Protein AF-A0AA40C3H7-F1 (afdb_monomer)

Radius of gyration: 14.0 Å; Cα contacts (8 Å, |Δi|>4): 251; chains: 1; bounding box: 34×23×42 Å

Secondary structure (DSSP, 8-state):
-HHHHHHHHT-HHHHHHHHHTT--TT---TTT---HHHHHHHTT-HHHHHHHHHTT--TT-B-TT--BHHHHHHH--STTHHHHHHHHHHTT--TT---TTS--HHHHHHHH--HHHHHHHHHTT--TT---TT-

Solvent-accessible surface area (backbone atoms only — not comparable to full-atom values): 7045 Å² total; per-residue (Å²): 105,74,60,38,54,25,23,57,69,42,36,43,68,57,42,56,54,39,53,76,70,67,52,69,58,78,47,58,43,92,89,47,36,44,34,25,53,28,37,7,23,34,66,36,23,48,70,33,36,52,53,40,51,75,72,64,40,68,52,77,54,43,24,81,57,38,47,24,24,58,38,30,19,23,42,31,66,54,95,42,23,52,58,39,43,50,54,41,45,76,69,66,35,62,69,80,44,55,22,74,58,37,42,29,31,66,57,33,19,73,74,49,30,39,73,65,40,45,50,47,41,51,76,72,65,46,68,86,82,68,58,39,78,88,107

pLDDT: mean 94.91, std 5.82, range [55.69, 98.81]

Sequence (135 aa):
TPLHLAASKGDAQAIHLLIRSGADLEARTTSKGATPLYYASRYNHLPVVQALVSAGADVHACDSDGVQAIHGASICATANTSSVISTLLKHGADIHSRAHDGGSAIHFVLSRGTKEALSFLLKHGADTNSRRKNG

Nearest PDB structures (foldseek):
  7b4u-assembly2_C  TM=9.314E-01  e=1.549E-07  synthetic construct
  4oau-assembly1_C-2  TM=8.685E-01  e=5.957E-06  Homo sapiens
  6sku-assembly1_A  TM=8.773E-01  e=2.178E-04  Legionella pneumophila subsp. pneumophila str. Philadelphia 1
  1oy3-assembly1_D  TM=7.157E-01  e=5.267E-05  Mus musculus
  1k3z-assembly1_D  TM=5.212E-01  e=8.744E-05  Mus musculus

InterPro domains:
  IPR002110 Ankyrin repeat [PF12796] (1-61)
  IPR002110 Ankyrin repeat [PF13637] (84-122)
  IPR002110 Ankyrin repeat [PR01415] (33-48)
  IPR002110 Ankyrin repeat [PR01415] (84-98)
  IPR002110 Ankyrin repeat [PS5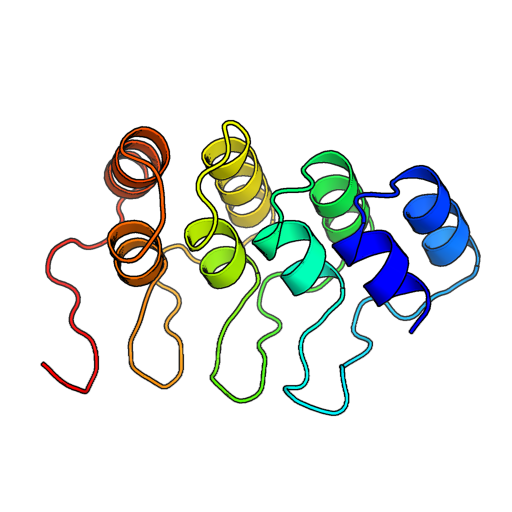0088] (1-30)
  IPR002110 Ankyrin repeat [PS50088] (32-64)
  IPR002110 Ankyrin repeat [PS50088] (65-100)
  IPR002110 Ankyrin repeat [PS50088] (101-133)
  IPR002110 Ankyrin repeat [SM00248] (1-27)
  IPR002110 Ankyrin repeat [SM00248] (32-61)
  IPR002110 Ankyrin repeat [SM00248] (65-97)
  IPR002110 Ankyrin repeat [SM00248] (101-130)
  IPR036770 Ankyrin repeat-containing domain superfamily [G3DSA:1.25.40.20] (1-35)
  IPR036770 Ankyrin repeat-containing domain superfamily [G3DSA:1.25.40.20] (36-135)
  IPR036770 Ankyrin repeat-containing domain superfamily [SSF48403] (1-132)
  IPR050663 Ankyrin Repeat and SOCS Box [PTHR24193] (1-108)

Structure (mmCIF, N/CA/C/O backbone):
data_AF-A0AA40C3H7-F1
#
_entry.id   AF-A0AA40C3H7-F1
#
loop_
_atom_site.group_PDB
_atom_site.id
_atom_site.type_symbol
_atom_site.label_atom_id
_atom_site.label_alt_id
_atom_site.label_comp_id
_atom_site.label_asym_id
_atom_site.label_entity_id
_atom_site.label_seq_id
_atom_site.pdbx_PDB_ins_code
_atom_site.Cartn_x
_atom_site.Cartn_y
_atom_site.Cartn_z
_atom_site.occupancy
_atom_site.B_iso_or_equiv
_atom_site.auth_seq_id
_atom_site.auth_comp_id
_atom_site.auth_asym_id
_atom_site.auth_atom_id
_atom_site.pdbx_PD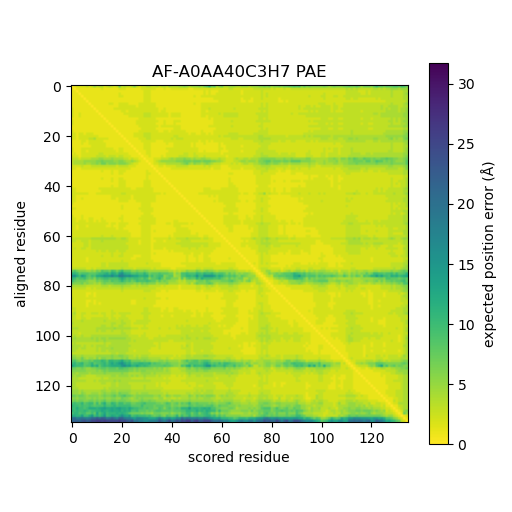B_model_num
ATOM 1 N N . THR A 1 1 ? -13.944 6.398 4.159 1.00 95.19 1 THR A N 1
ATOM 2 C CA . THR A 1 1 ? -14.367 6.093 5.551 1.00 95.19 1 THR A CA 1
ATOM 3 C C . THR A 1 1 ? -13.378 6.707 6.541 1.00 95.19 1 THR A C 1
ATOM 5 O O . THR A 1 1 ? -12.309 7.116 6.088 1.00 95.19 1 THR A O 1
ATOM 8 N N . PRO A 1 2 ? -13.665 6.772 7.858 1.00 97.62 2 PRO A N 1
ATOM 9 C CA . PRO A 1 2 ? -12.682 7.201 8.864 1.00 97.62 2 PRO A CA 1
ATOM 10 C C . PRO A 1 2 ? -11.355 6.435 8.779 1.00 97.62 2 PRO A C 1
ATOM 12 O O . PRO A 1 2 ? -10.292 7.037 8.901 1.00 97.62 2 PRO A O 1
ATOM 15 N N . LEU A 1 3 ? -11.411 5.139 8.444 1.00 98.38 3 LEU A N 1
ATOM 16 C CA . LEU A 1 3 ? -10.226 4.297 8.260 1.00 98.38 3 LEU A CA 1
ATOM 17 C C . LEU A 1 3 ? -9.324 4.787 7.114 1.00 98.38 3 LEU A C 1
A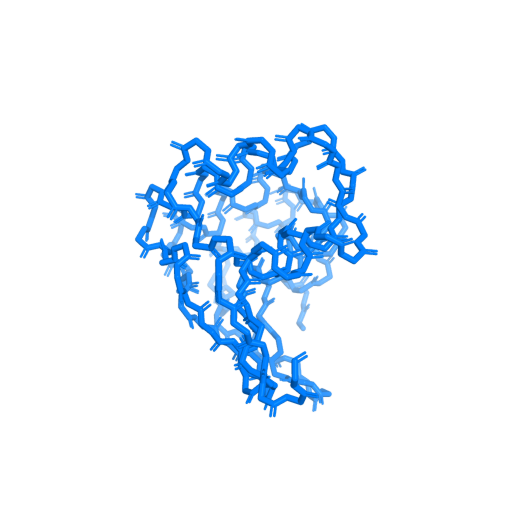TOM 19 O O . LEU A 1 3 ? -8.108 4.787 7.256 1.00 98.38 3 LEU A O 1
ATOM 23 N N . HIS A 1 4 ? -9.898 5.308 6.023 1.00 98.50 4 HIS A N 1
ATOM 24 C CA . HIS A 1 4 ? -9.115 5.935 4.948 1.00 98.50 4 HIS A CA 1
ATOM 25 C C . HIS A 1 4 ? -8.422 7.218 5.406 1.00 98.50 4 HIS A C 1
ATOM 27 O O . HIS A 1 4 ? -7.275 7.463 5.040 1.00 98.50 4 HIS A O 1
ATOM 33 N N . LEU A 1 5 ? -9.121 8.051 6.185 1.00 98.19 5 LEU A N 1
ATOM 34 C CA . LEU A 1 5 ? -8.559 9.304 6.683 1.00 98.19 5 LEU A CA 1
ATOM 35 C C . LEU A 1 5 ? -7.387 9.012 7.619 1.00 98.19 5 LEU A C 1
ATOM 37 O O . LEU A 1 5 ? -6.291 9.511 7.368 1.00 98.19 5 LEU A O 1
ATOM 41 N N . ALA A 1 6 ? -7.581 8.134 8.605 1.00 98.50 6 ALA A N 1
ATOM 42 C CA . ALA A 1 6 ? -6.520 7.684 9.501 1.00 98.50 6 ALA A CA 1
ATOM 43 C C . ALA A 1 6 ? -5.338 7.083 8.721 1.00 98.50 6 ALA A C 1
ATOM 45 O O . ALA A 1 6 ? -4.189 7.462 8.954 1.00 98.50 6 ALA A O 1
ATOM 46 N N . ALA A 1 7 ? -5.618 6.246 7.714 1.00 98.56 7 ALA A N 1
ATOM 47 C CA . ALA A 1 7 ? -4.588 5.647 6.875 1.00 98.56 7 ALA A CA 1
ATOM 48 C C . ALA A 1 7 ? -3.789 6.678 6.079 1.00 98.56 7 ALA A C 1
ATOM 50 O O . ALA A 1 7 ? -2.565 6.609 6.042 1.00 98.56 7 ALA A O 1
ATOM 51 N N . SER A 1 8 ? -4.456 7.674 5.495 1.00 97.81 8 SER A N 1
ATOM 52 C CA . SER A 1 8 ? -3.791 8.750 4.753 1.00 97.81 8 SER A CA 1
ATOM 53 C C . SER A 1 8 ? -2.938 9.664 5.640 1.00 97.81 8 SER A C 1
ATOM 55 O O . SER A 1 8 ? -1.936 10.216 5.185 1.00 97.81 8 SER A O 1
ATOM 57 N N . LYS A 1 9 ? -3.326 9.825 6.911 1.00 98.00 9 LYS A N 1
ATOM 58 C CA . LYS A 1 9 ? -2.636 10.673 7.892 1.00 98.00 9 LYS A CA 1
ATOM 59 C C . LYS A 1 9 ? -1.535 9.948 8.662 1.00 98.00 9 LYS A C 1
ATOM 61 O O . LYS A 1 9 ? -0.752 10.620 9.321 1.00 98.00 9 LYS A O 1
ATOM 66 N N . GLY A 1 10 ? -1.460 8.622 8.564 1.00 98.06 10 GLY A N 1
ATOM 67 C CA . GLY A 1 10 ? -0.491 7.830 9.320 1.00 98.06 10 GLY A CA 1
ATOM 68 C C . GLY A 1 10 ? -0.851 7.684 10.798 1.00 98.06 10 GLY A C 1
ATOM 69 O O . GLY A 1 10 ? 0.021 7.394 11.613 1.00 98.06 10 GLY A O 1
ATOM 70 N N . ASP A 1 11 ? -2.121 7.887 11.154 1.00 98.56 11 ASP A N 1
ATOM 71 C CA . ASP A 1 11 ? -2.587 7.843 12.539 1.00 98.56 11 ASP A CA 1
ATOM 72 C C . ASP A 1 11 ? -2.792 6.392 12.998 1.00 98.56 11 ASP A C 1
ATOM 74 O O . ASP A 1 11 ? -3.885 5.827 12.920 1.00 98.56 11 ASP A O 1
ATOM 78 N N . ALA A 1 12 ? -1.707 5.768 13.458 1.00 98.19 12 ALA A N 1
ATOM 79 C CA . ALA A 1 12 ? -1.722 4.385 13.925 1.00 98.19 12 ALA A CA 1
ATOM 80 C C . ALA A 1 12 ? -2.665 4.167 15.121 1.00 98.19 12 ALA A C 1
ATOM 82 O O . ALA A 1 12 ? -3.283 3.108 15.223 1.00 98.19 12 ALA A O 1
ATOM 83 N N . GLN A 1 13 ? -2.828 5.163 16.000 1.00 98.31 13 GLN A N 1
ATOM 84 C CA . GLN A 1 13 ? -3.730 5.053 17.149 1.00 98.31 13 GLN A CA 1
ATOM 85 C C . GLN A 1 13 ? -5.188 4.982 16.687 1.00 98.31 13 GLN A C 1
ATOM 87 O O . GLN A 1 13 ? -5.920 4.076 17.096 1.00 98.31 13 GLN A O 1
ATOM 92 N N . ALA A 1 14 ? -5.590 5.875 15.777 1.00 98.62 14 ALA A N 1
ATOM 93 C CA . ALA A 1 14 ? -6.919 5.832 15.180 1.00 98.62 14 ALA A CA 1
ATOM 94 C C . ALA A 1 14 ? -7.149 4.531 14.397 1.00 98.62 14 ALA A C 1
ATOM 96 O O . ALA A 1 14 ? -8.224 3.946 14.501 1.00 98.62 14 ALA A O 1
ATOM 97 N N . ILE A 1 15 ? -6.146 4.033 13.665 1.00 98.62 15 ILE A N 1
ATOM 98 C CA . ILE A 1 15 ? -6.234 2.751 12.947 1.00 98.62 15 ILE A CA 1
ATOM 99 C C . ILE A 1 15 ? -6.532 1.601 13.909 1.00 98.62 15 ILE A C 1
ATOM 101 O O . ILE A 1 15 ? -7.495 0.871 13.688 1.00 98.62 15 ILE A O 1
ATOM 105 N N . HIS A 1 16 ? -5.778 1.462 15.002 1.00 98.56 16 HIS A N 1
ATOM 106 C CA . HIS A 1 16 ? -6.018 0.393 15.975 1.00 98.56 16 HIS A CA 1
ATOM 107 C C . HIS A 1 16 ? -7.413 0.474 16.606 1.00 98.56 16 HIS A C 1
ATOM 109 O O . HIS A 1 16 ? -8.081 -0.552 16.754 1.00 98.56 16 HIS A O 1
ATOM 115 N N . LEU A 1 17 ? -7.880 1.681 16.940 1.00 98.56 17 LEU A N 1
ATOM 116 C CA . LEU A 1 17 ? -9.222 1.879 17.486 1.00 98.56 17 LEU A CA 1
ATOM 117 C C . LEU A 1 17 ? -10.310 1.499 16.473 1.00 98.56 17 LEU A C 1
ATOM 119 O O . LEU A 1 17 ? -11.274 0.817 16.828 1.00 98.56 17 LEU A O 1
ATOM 123 N N . LEU A 1 18 ? -10.150 1.907 15.214 1.00 98.69 18 LEU A N 1
ATOM 124 C CA . LEU A 1 18 ? -11.114 1.634 14.150 1.00 98.69 18 LEU A CA 1
ATOM 125 C C . LEU A 1 18 ? -11.170 0.140 13.812 1.00 98.69 18 LEU A C 1
ATOM 127 O O . LEU A 1 18 ? -12.266 -0.402 13.700 1.00 98.69 18 LEU A O 1
ATOM 131 N N . ILE A 1 19 ? -10.021 -0.540 13.739 1.00 98.44 19 ILE A N 1
ATOM 132 C CA . ILE A 1 19 ? -9.945 -2.000 13.554 1.00 98.44 19 ILE A CA 1
ATOM 133 C C . ILE A 1 19 ? -10.678 -2.715 14.696 1.00 98.44 19 ILE A C 1
ATOM 135 O O . ILE A 1 19 ? -11.545 -3.549 14.447 1.00 98.44 19 ILE A O 1
ATOM 139 N N . ARG A 1 20 ? -10.405 -2.344 15.957 1.00 98.31 20 ARG A N 1
ATOM 140 C CA . ARG A 1 20 ? -11.086 -2.924 17.130 1.00 98.31 20 ARG A CA 1
ATOM 141 C C . ARG A 1 20 ? -12.598 -2.679 17.126 1.00 98.31 20 ARG A C 1
ATOM 143 O O . ARG A 1 20 ? -13.343 -3.472 17.692 1.00 98.31 20 ARG A O 1
ATOM 150 N N . SER A 1 21 ? -13.043 -1.598 16.492 1.00 98.25 21 SER A N 1
ATOM 151 C CA . SER A 1 21 ? -14.461 -1.252 16.349 1.00 98.25 21 SER A CA 1
ATOM 152 C C . SER A 1 21 ? -15.139 -1.936 15.153 1.00 98.25 21 SER A C 1
ATOM 154 O O . SER A 1 21 ? -16.291 -1.627 14.862 1.00 98.25 21 SER A O 1
ATOM 156 N N . GLY A 1 22 ? -14.452 -2.843 14.449 1.00 97.81 22 GLY A N 1
ATOM 157 C CA . GLY A 1 22 ? -15.011 -3.564 13.305 1.00 97.81 22 GLY A CA 1
ATOM 158 C C . GLY A 1 22 ? -15.066 -2.739 12.018 1.00 97.81 22 GLY A C 1
ATOM 159 O O . GLY A 1 22 ? -15.933 -2.977 11.181 1.00 97.81 22 GLY A O 1
ATOM 160 N N . ALA A 1 23 ? -14.185 -1.745 11.855 1.00 98.25 23 ALA A N 1
ATOM 161 C CA . ALA A 1 23 ? -14.093 -1.019 10.593 1.00 98.25 23 ALA A CA 1
ATOM 162 C C . ALA A 1 23 ? -13.740 -1.969 9.437 1.00 98.25 23 ALA A C 1
ATOM 164 O O . ALA A 1 23 ? -12.817 -2.773 9.542 1.00 98.25 23 ALA A O 1
ATOM 165 N N . ASP A 1 24 ? -14.447 -1.817 8.318 1.00 98.56 24 ASP A N 1
ATOM 166 C CA . ASP A 1 24 ? -14.180 -2.555 7.085 1.00 98.56 24 ASP A CA 1
ATOM 167 C C . ASP A 1 24 ? -12.806 -2.173 6.503 1.00 98.56 24 ASP A C 1
ATOM 169 O O . ASP A 1 24 ? -12.594 -1.031 6.071 1.00 98.56 24 ASP A O 1
ATOM 173 N N . LEU A 1 25 ? -11.877 -3.135 6.519 1.00 98.44 25 LEU A N 1
ATOM 174 C CA . LEU A 1 25 ? -10.517 -2.993 5.991 1.00 98.44 25 LEU A CA 1
ATOM 175 C C . LEU A 1 25 ? -10.501 -2.849 4.468 1.00 98.44 25 LEU A C 1
ATOM 177 O O . LEU A 1 25 ? -9.618 -2.175 3.938 1.00 98.44 25 LEU A O 1
ATOM 181 N N . GLU A 1 26 ? -11.505 -3.411 3.794 1.00 98.56 26 GLU A N 1
ATOM 182 C CA . GLU A 1 26 ? -11.638 -3.438 2.337 1.00 98.56 26 GLU A CA 1
ATOM 183 C C . GLU A 1 26 ? -12.570 -2.347 1.812 1.00 98.56 26 GLU A C 1
ATOM 185 O O . GLU A 1 26 ? -12.905 -2.313 0.624 1.00 98.56 26 GLU A O 1
ATOM 190 N N . ALA A 1 27 ? -12.954 -1.405 2.679 1.00 98.19 27 ALA A N 1
ATOM 191 C CA . ALA A 1 27 ? -13.764 -0.267 2.293 1.00 98.19 27 ALA A CA 1
ATOM 192 C C . ALA A 1 27 ? -13.131 0.449 1.090 1.00 98.19 27 ALA A C 1
ATOM 194 O O . ALA A 1 27 ? -11.931 0.716 1.063 1.00 98.19 27 ALA A O 1
ATOM 195 N N . ARG A 1 28 ? -13.954 0.823 0.110 1.00 98.12 28 ARG A N 1
ATOM 196 C CA . ARG A 1 28 ? -13.490 1.400 -1.158 1.00 98.12 28 ARG A CA 1
ATOM 197 C C . ARG A 1 28 ? -13.865 2.873 -1.268 1.00 98.12 28 ARG A C 1
ATOM 199 O O . ARG A 1 28 ? -14.980 3.267 -0.923 1.00 98.12 28 ARG A O 1
ATOM 206 N N . THR A 1 29 ? -12.954 3.711 -1.765 1.00 97.62 29 THR A N 1
ATOM 207 C CA . THR A 1 29 ? -13.304 5.100 -2.107 1.00 97.62 29 THR A CA 1
ATOM 208 C C . THR A 1 29 ? -14.240 5.171 -3.310 1.00 97.62 29 THR A C 1
ATOM 210 O O . THR A 1 29 ? -14.165 4.356 -4.222 1.00 97.62 29 THR A O 1
ATOM 213 N N . THR A 1 30 ? -15.094 6.193 -3.365 1.00 95.00 30 THR A N 1
ATOM 214 C CA . THR A 1 30 ? -16.043 6.378 -4.477 1.00 95.00 30 THR A CA 1
ATOM 215 C C . THR A 1 30 ? -15.383 6.811 -5.785 1.00 95.00 30 THR A C 1
ATOM 217 O O . THR A 1 30 ? -15.953 6.603 -6.848 1.00 95.00 30 THR A O 1
ATOM 220 N N . SER A 1 31 ? -14.196 7.421 -5.733 1.00 93.12 31 SER A N 1
ATOM 221 C CA . SER A 1 31 ? -13.525 7.965 -6.918 1.00 93.12 31 SER A CA 1
ATOM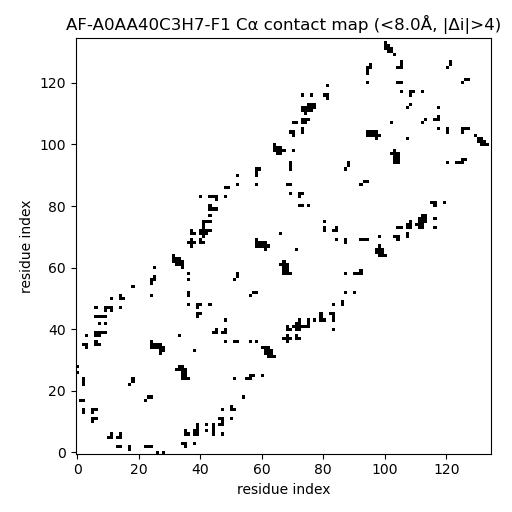 222 C C . SER A 1 31 ? -12.756 6.915 -7.717 1.00 93.12 31 SER A C 1
ATOM 224 O O . SER A 1 31 ? -12.845 6.886 -8.940 1.00 93.12 31 SER A O 1
ATOM 226 N N . LYS A 1 32 ? -11.969 6.081 -7.031 1.00 93.50 32 LYS A N 1
ATOM 227 C CA . LYS A 1 32 ? -11.092 5.077 -7.652 1.00 93.50 32 LYS A CA 1
ATOM 228 C C . LYS A 1 32 ? -11.263 3.686 -7.057 1.00 93.50 32 LYS A C 1
ATOM 230 O O . LYS A 1 32 ? -10.732 2.729 -7.593 1.00 93.50 32 LYS A O 1
ATOM 235 N N . GLY A 1 33 ? -11.996 3.536 -5.959 1.00 96.94 33 GLY A N 1
ATOM 236 C CA . GLY A 1 33 ? -12.067 2.263 -5.252 1.00 96.94 33 GLY A CA 1
ATOM 237 C C . GLY A 1 33 ? -10.775 1.899 -4.522 1.00 96.94 33 GLY A C 1
ATOM 238 O O . GLY A 1 33 ? -10.518 0.728 -4.289 1.00 96.94 33 GLY A O 1
ATOM 239 N N . ALA A 1 34 ? -9.945 2.879 -4.169 1.00 97.56 34 ALA A N 1
ATOM 240 C CA . ALA A 1 34 ? -8.743 2.620 -3.385 1.00 97.56 34 ALA A CA 1
ATOM 241 C C . ALA A 1 34 ? -9.109 2.180 -1.958 1.00 97.56 34 ALA A C 1
ATOM 243 O O . ALA A 1 34 ? -10.092 2.678 -1.407 1.00 97.56 34 ALA A O 1
ATOM 244 N N . THR A 1 35 ? -8.305 1.291 -1.370 1.00 98.50 35 THR A N 1
ATOM 245 C CA . THR A 1 35 ? -8.469 0.791 0.004 1.00 98.50 35 THR A CA 1
ATOM 246 C C . THR A 1 35 ? -7.679 1.635 1.018 1.00 98.50 35 THR A C 1
ATOM 248 O O . THR A 1 35 ? -6.752 2.364 0.641 1.00 98.50 35 THR A O 1
ATOM 251 N N . PRO A 1 36 ? -7.973 1.541 2.328 1.00 98.62 36 PRO A N 1
ATOM 252 C CA . PRO A 1 36 ? -7.139 2.115 3.383 1.00 98.62 36 PRO A CA 1
ATOM 253 C C . PRO A 1 36 ? -5.669 1.689 3.281 1.00 98.62 36 PRO A C 1
ATOM 255 O O . PRO A 1 36 ? -4.783 2.536 3.423 1.00 98.62 36 PRO A O 1
ATOM 258 N N . LEU A 1 37 ? -5.403 0.414 2.968 1.00 98.81 37 LEU A N 1
ATOM 259 C CA . LEU A 1 37 ? -4.043 -0.100 2.799 1.00 98.81 37 LEU A CA 1
ATOM 260 C C . LEU A 1 37 ? -3.306 0.633 1.673 1.00 98.81 37 LEU A C 1
ATOM 262 O O . LEU A 1 37 ? -2.176 1.071 1.878 1.00 98.81 37 LEU A O 1
ATOM 266 N N . TYR A 1 38 ? -3.963 0.872 0.531 1.00 98.31 38 TYR A N 1
ATOM 267 C CA . TYR A 1 38 ? -3.380 1.670 -0.549 1.00 98.31 38 TYR A CA 1
ATOM 268 C C . TYR A 1 38 ? -2.948 3.064 -0.071 1.00 98.31 38 TYR A C 1
ATOM 270 O O . TYR A 1 38 ? -1.835 3.492 -0.378 1.00 98.31 38 TYR A O 1
ATOM 278 N N . TYR A 1 39 ? -3.780 3.777 0.697 1.00 97.94 39 TYR A N 1
ATOM 279 C CA . TYR A 1 39 ? -3.425 5.115 1.187 1.00 97.94 39 TYR A CA 1
ATOM 280 C C . TYR A 1 39 ? -2.262 5.086 2.181 1.00 97.94 39 TYR A C 1
ATOM 282 O O . TYR A 1 39 ? -1.348 5.903 2.062 1.00 97.94 39 TYR A O 1
ATOM 290 N N . ALA A 1 40 ? -2.258 4.136 3.118 1.00 98.25 40 ALA A N 1
ATOM 291 C CA . ALA A 1 40 ? -1.149 3.964 4.053 1.00 98.25 40 ALA A CA 1
ATOM 292 C C . ALA A 1 40 ? 0.167 3.670 3.315 1.00 98.25 40 ALA A C 1
ATOM 294 O O . ALA A 1 40 ? 1.200 4.280 3.602 1.00 98.25 40 ALA A O 1
ATOM 295 N N . SER A 1 41 ? 0.118 2.791 2.312 1.00 98.00 41 SER A N 1
ATOM 296 C CA . SER A 1 41 ? 1.266 2.448 1.477 1.00 98.00 41 SER A CA 1
ATOM 297 C C . SER A 1 41 ? 1.732 3.629 0.631 1.00 98.00 41 SER A C 1
ATOM 299 O O . SER A 1 41 ? 2.922 3.940 0.646 1.00 98.00 41 SER A O 1
ATOM 301 N N . ARG A 1 42 ? 0.815 4.346 -0.031 1.00 95.75 42 ARG A N 1
ATOM 302 C CA . ARG A 1 42 ? 1.105 5.515 -0.879 1.00 95.75 42 ARG A CA 1
ATOM 303 C C . ARG A 1 42 ? 1.813 6.645 -0.145 1.00 95.75 42 ARG A C 1
ATOM 305 O O . ARG A 1 42 ? 2.586 7.363 -0.766 1.00 95.75 42 ARG A O 1
ATOM 312 N N . TYR A 1 43 ? 1.550 6.820 1.144 1.00 95.50 43 TYR A N 1
ATOM 313 C CA . TYR A 1 43 ? 2.229 7.824 1.968 1.00 95.50 43 TYR A CA 1
ATOM 314 C C . TYR A 1 43 ? 3.340 7.232 2.848 1.00 95.50 43 TYR A C 1
ATOM 316 O O . TYR A 1 43 ? 3.914 7.931 3.674 1.00 95.50 43 TYR A O 1
ATOM 324 N N . ASN A 1 44 ? 3.666 5.953 2.642 1.00 96.44 44 ASN A N 1
ATOM 325 C CA . ASN A 1 44 ? 4.676 5.181 3.364 1.00 96.44 44 ASN A CA 1
ATOM 326 C C . ASN A 1 44 ? 4.557 5.235 4.902 1.00 96.44 44 ASN A C 1
ATOM 328 O O . ASN A 1 44 ? 5.559 5.248 5.628 1.00 96.44 44 ASN A O 1
ATOM 332 N N . HIS A 1 45 ? 3.325 5.205 5.410 1.00 97.81 45 HIS A N 1
ATOM 333 C CA . HIS A 1 45 ? 3.034 5.158 6.842 1.00 97.81 45 HIS A CA 1
ATOM 334 C C . HIS A 1 45 ? 3.226 3.742 7.384 1.00 97.81 45 HIS A C 1
ATOM 336 O O . HIS A 1 45 ? 2.261 3.017 7.618 1.00 97.81 45 HIS A O 1
ATOM 342 N N . LEU A 1 46 ? 4.486 3.334 7.560 1.00 97.88 46 LEU A N 1
ATOM 343 C CA . LEU A 1 46 ? 4.861 1.966 7.934 1.00 97.88 46 LEU A CA 1
ATOM 344 C C . LEU A 1 46 ? 4.073 1.397 9.132 1.00 97.88 46 LEU A C 1
ATOM 346 O O . LEU A 1 46 ? 3.571 0.282 8.987 1.00 97.88 46 LEU A O 1
ATOM 350 N N . PRO A 1 47 ? 3.886 2.115 10.262 1.00 98.50 47 PRO A N 1
ATOM 351 C CA . PRO A 1 47 ? 3.112 1.580 11.386 1.00 98.50 47 PRO A CA 1
ATOM 352 C C . PRO A 1 47 ? 1.658 1.264 11.014 1.00 98.50 47 PRO A C 1
ATOM 354 O O . PRO A 1 47 ? 1.106 0.257 11.446 1.00 98.50 47 PRO A O 1
ATOM 357 N N . VAL A 1 48 ? 1.045 2.089 10.159 1.00 98.75 48 VAL A N 1
ATOM 358 C CA . VAL A 1 48 ? -0.322 1.853 9.685 1.00 98.75 48 VAL A CA 1
ATOM 359 C C . VAL A 1 48 ? -0.378 0.683 8.711 1.00 98.75 48 VAL A C 1
ATOM 361 O O . VAL A 1 48 ? -1.274 -0.148 8.820 1.00 98.75 48 VAL A O 1
ATOM 364 N N . VAL A 1 49 ? 0.577 0.592 7.780 1.00 98.75 49 VAL A N 1
ATOM 365 C CA . VAL A 1 49 ? 0.668 -0.549 6.856 1.00 98.75 49 VAL A CA 1
ATOM 366 C C . VAL A 1 49 ? 0.766 -1.845 7.653 1.00 98.75 49 VAL A C 1
ATOM 368 O O . VAL A 1 49 ? -0.017 -2.753 7.406 1.00 98.75 49 VAL A O 1
ATOM 371 N N . GLN A 1 50 ? 1.665 -1.904 8.642 1.00 98.75 50 GLN A N 1
ATOM 372 C CA . GLN A 1 50 ? 1.829 -3.060 9.524 1.00 98.75 50 GLN A CA 1
ATOM 373 C C . GLN A 1 50 ? 0.533 -3.408 10.260 1.00 98.75 50 GLN A C 1
ATOM 375 O O . GLN A 1 50 ? 0.152 -4.576 10.275 1.00 98.75 50 GLN A O 1
ATOM 380 N N . ALA A 1 51 ? -0.162 -2.417 10.825 1.00 98.75 51 ALA A N 1
ATOM 381 C CA . ALA A 1 51 ? -1.424 -2.646 11.522 1.00 98.75 51 ALA A CA 1
ATOM 382 C C . ALA A 1 51 ? -2.507 -3.222 10.594 1.00 98.75 51 ALA A C 1
ATOM 384 O O . ALA A 1 51 ? -3.178 -4.179 10.969 1.00 98.75 51 ALA A O 1
ATOM 385 N N . LEU A 1 52 ? -2.651 -2.678 9.381 1.00 98.81 52 LEU A N 1
ATOM 386 C CA . LEU A 1 52 ? -3.657 -3.125 8.414 1.00 98.81 52 LEU A CA 1
ATOM 387 C C . LEU A 1 52 ? -3.375 -4.542 7.896 1.00 98.81 52 LEU A C 1
ATOM 389 O O . LEU A 1 52 ? -4.273 -5.379 7.928 1.00 98.81 52 LEU A O 1
ATOM 393 N N . VAL A 1 53 ? -2.140 -4.846 7.477 1.00 98.75 53 VAL A N 1
ATOM 394 C CA . VAL A 1 53 ? -1.808 -6.199 6.984 1.00 98.75 53 VAL A CA 1
ATOM 395 C C . VAL A 1 53 ? -1.856 -7.244 8.101 1.00 98.75 53 VAL A C 1
ATOM 397 O O . VAL A 1 53 ? -2.311 -8.358 7.870 1.00 98.75 53 VAL A O 1
ATOM 400 N N . SER A 1 54 ? -1.484 -6.878 9.336 1.00 98.56 54 SER A N 1
ATOM 401 C CA . SER A 1 54 ? -1.599 -7.781 10.495 1.00 98.56 54 SER A CA 1
ATOM 402 C C . SER A 1 54 ? -3.055 -8.054 10.877 1.00 98.56 54 SER A C 1
ATOM 404 O O . SER A 1 54 ? -3.352 -9.096 11.453 1.00 98.56 54 SER A O 1
ATOM 406 N N . ALA A 1 55 ? -3.964 -7.126 10.565 1.00 98.50 55 ALA A N 1
ATOM 407 C CA . ALA A 1 55 ? -5.400 -7.299 10.749 1.00 98.50 55 ALA A CA 1
ATOM 408 C C . ALA A 1 55 ? -6.078 -8.046 9.584 1.00 98.50 55 ALA A C 1
ATOM 410 O O . ALA A 1 55 ? -7.284 -8.270 9.640 1.00 98.50 55 ALA A O 1
ATOM 411 N N . GLY A 1 56 ? -5.322 -8.448 8.555 1.00 98.31 56 GLY A N 1
ATOM 412 C CA . GLY A 1 56 ? -5.829 -9.229 7.427 1.00 98.31 56 GLY A CA 1
ATOM 413 C C . GLY A 1 56 ? -6.328 -8.407 6.238 1.00 98.31 56 GLY A C 1
ATOM 414 O O . GLY A 1 56 ? -7.103 -8.936 5.448 1.00 98.31 56 GLY A O 1
ATOM 415 N N . ALA A 1 57 ? -5.910 -7.143 6.097 1.00 98.62 57 ALA A N 1
ATOM 416 C CA . ALA A 1 57 ? -6.197 -6.372 4.886 1.00 98.62 57 ALA A CA 1
ATOM 417 C C . ALA A 1 57 ? -5.584 -7.045 3.643 1.00 98.62 57 ALA A C 1
ATOM 419 O O . ALA A 1 57 ? -4.425 -7.473 3.674 1.00 98.62 57 ALA A O 1
ATOM 420 N N . ASP A 1 58 ? -6.339 -7.097 2.547 1.00 98.69 58 ASP A N 1
ATOM 421 C CA . ASP A 1 58 ? -5.920 -7.739 1.304 1.00 98.69 58 ASP A CA 1
ATOM 422 C C . ASP A 1 58 ? -4.840 -6.910 0.589 1.00 98.69 58 ASP A C 1
ATOM 424 O O . ASP A 1 58 ? -5.065 -5.800 0.095 1.00 98.69 58 ASP A O 1
ATOM 428 N N . VAL A 1 59 ? -3.634 -7.472 0.499 1.00 98.62 59 VAL A N 1
ATOM 429 C CA . VAL A 1 59 ? -2.496 -6.851 -0.194 1.00 98.62 59 VAL A CA 1
ATOM 430 C C . VAL A 1 59 ? -2.659 -6.821 -1.717 1.00 98.62 59 VAL A C 1
ATOM 432 O O . VAL A 1 59 ? -1.978 -6.034 -2.381 1.00 98.62 59 VAL A O 1
ATOM 435 N N . HIS A 1 60 ? -3.552 -7.646 -2.270 1.00 98.56 60 HIS A N 1
ATOM 436 C CA . HIS A 1 60 ? -3.850 -7.736 -3.698 1.00 98.56 60 HIS A CA 1
ATOM 437 C C . HIS A 1 60 ? -5.023 -6.852 -4.126 1.00 98.56 60 HIS A C 1
ATOM 439 O O . HIS A 1 60 ? -5.227 -6.662 -5.333 1.00 98.56 60 HIS A O 1
ATOM 445 N N . ALA A 1 61 ? -5.755 -6.271 -3.171 1.00 98.25 61 ALA A N 1
ATOM 446 C CA . ALA A 1 61 ? -6.825 -5.335 -3.459 1.00 98.25 61 ALA A CA 1
ATOM 447 C C . ALA A 1 61 ? -6.293 -4.181 -4.320 1.00 98.25 61 ALA A C 1
ATOM 449 O O . ALA A 1 61 ? -5.287 -3.532 -4.008 1.00 98.25 61 ALA A O 1
ATOM 450 N N . CYS A 1 62 ? -6.982 -3.930 -5.430 1.00 97.38 62 CYS A N 1
ATOM 451 C CA . CYS A 1 62 ? -6.615 -2.898 -6.387 1.00 97.38 62 CYS A CA 1
ATOM 452 C C . CYS A 1 62 ? -7.738 -1.886 -6.589 1.00 97.38 62 CYS A C 1
ATOM 454 O O . CYS A 1 62 ? -8.906 -2.176 -6.323 1.00 97.38 62 CYS A O 1
ATOM 456 N N . ASP A 1 63 ? -7.379 -0.687 -7.032 1.00 97.00 63 ASP A N 1
ATOM 457 C CA . ASP A 1 63 ? -8.313 0.355 -7.453 1.00 97.00 63 ASP A CA 1
ATOM 458 C C . ASP A 1 63 ? -8.820 0.115 -8.899 1.00 97.00 63 ASP A C 1
ATOM 460 O O . ASP A 1 63 ? -8.524 -0.906 -9.521 1.00 97.00 63 ASP A O 1
ATOM 464 N N . SER A 1 64 ? -9.612 1.036 -9.456 1.00 97.25 64 SER A N 1
ATOM 465 C CA . SER A 1 64 ? -10.172 0.932 -10.815 1.00 97.25 64 SER A CA 1
ATOM 466 C C . SER A 1 64 ? -9.117 0.879 -11.925 1.00 97.25 64 SER A C 1
ATOM 468 O O . SER A 1 64 ? -9.424 0.473 -13.044 1.00 97.25 64 SER A O 1
ATOM 470 N N . ASP A 1 65 ? -7.891 1.308 -11.634 1.00 96.06 65 ASP A N 1
ATOM 471 C CA . ASP A 1 65 ? -6.768 1.325 -12.566 1.00 96.06 65 ASP A CA 1
ATOM 472 C C . ASP A 1 65 ? -5.852 0.099 -12.351 1.00 96.06 65 ASP A C 1
ATOM 474 O O . ASP A 1 65 ? -4.786 -0.005 -12.962 1.00 96.06 65 ASP A O 1
ATOM 478 N N . GLY A 1 66 ? -6.258 -0.853 -11.500 1.00 97.25 66 GLY A N 1
ATOM 479 C CA . GLY A 1 66 ? -5.481 -2.044 -11.158 1.00 97.25 66 GLY A CA 1
ATOM 480 C C . GLY A 1 66 ? -4.303 -1.740 -10.227 1.00 97.25 66 GLY A C 1
ATOM 481 O O . GLY A 1 66 ? -3.403 -2.563 -10.060 1.00 97.25 66 GLY A O 1
ATOM 482 N N . VAL A 1 67 ? -4.269 -0.554 -9.619 1.00 97.25 67 VAL A N 1
ATOM 483 C CA . VAL A 1 67 ? -3.171 -0.134 -8.749 1.00 97.25 67 VAL A CA 1
ATOM 484 C C . VAL A 1 67 ? -3.379 -0.740 -7.361 1.00 97.25 67 VAL A C 1
ATOM 486 O O . VAL A 1 67 ? -4.435 -0.587 -6.755 1.00 97.25 67 VAL A O 1
ATOM 489 N N . GLN A 1 68 ? -2.349 -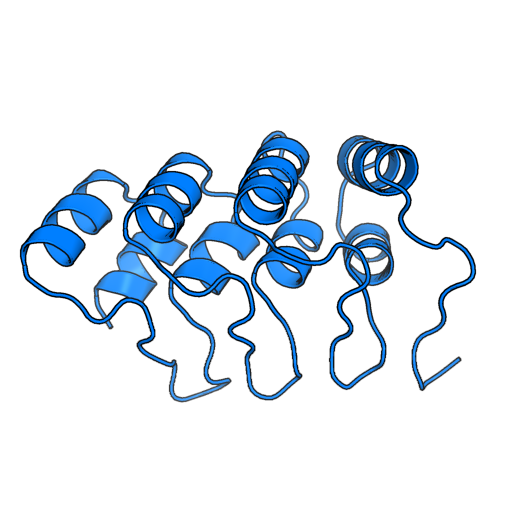1.417 -6.852 1.00 98.06 68 GLN A N 1
ATOM 490 C CA . GLN A 1 68 ? -2.340 -2.141 -5.575 1.00 98.06 68 GLN A CA 1
ATOM 491 C C . GLN A 1 68 ? -1.523 -1.364 -4.540 1.00 98.06 68 GLN A C 1
ATOM 493 O O . GLN A 1 68 ? -0.837 -0.388 -4.866 1.00 98.06 68 GLN A O 1
ATOM 498 N N . ALA A 1 69 ? -1.530 -1.828 -3.291 1.00 97.94 69 ALA A N 1
ATOM 499 C CA . ALA A 1 69 ? -0.729 -1.248 -2.216 1.00 97.94 69 ALA A CA 1
ATOM 500 C C . ALA A 1 69 ? 0.772 -1.173 -2.558 1.00 97.94 69 ALA A C 1
ATOM 502 O O . ALA A 1 69 ? 1.405 -0.148 -2.299 1.00 97.94 69 ALA A O 1
ATOM 503 N N . ILE A 1 70 ? 1.334 -2.206 -3.202 1.00 97.31 70 ILE A N 1
ATOM 504 C CA . ILE A 1 70 ? 2.754 -2.226 -3.593 1.00 97.31 70 ILE A CA 1
ATOM 505 C C . ILE A 1 70 ? 3.078 -1.158 -4.643 1.00 97.31 70 ILE A C 1
ATOM 507 O O . ILE A 1 70 ? 4.073 -0.451 -4.509 1.00 97.31 70 ILE A O 1
ATOM 511 N N . HIS A 1 71 ? 2.187 -0.953 -5.619 1.00 96.25 71 HIS A N 1
ATOM 512 C CA . HIS A 1 71 ? 2.299 0.128 -6.596 1.00 96.25 71 HIS A CA 1
ATOM 513 C C . HIS A 1 71 ? 2.262 1.496 -5.908 1.00 96.25 71 HIS A C 1
ATOM 515 O O . HIS A 1 71 ? 3.117 2.338 -6.168 1.00 96.25 71 HIS A O 1
ATOM 521 N N . GLY A 1 72 ? 1.317 1.699 -4.982 1.00 95.00 72 GLY A N 1
ATOM 522 C CA . GLY A 1 72 ? 1.224 2.915 -4.175 1.00 95.00 72 GLY A CA 1
ATOM 523 C C . GLY A 1 72 ? 2.503 3.190 -3.382 1.00 95.00 72 GLY A C 1
ATOM 524 O O . GLY A 1 72 ? 3.026 4.304 -3.435 1.00 95.00 72 GLY A O 1
ATOM 525 N N . ALA A 1 73 ? 3.039 2.171 -2.702 1.00 95.69 73 ALA A N 1
ATOM 526 C CA . ALA A 1 73 ? 4.278 2.267 -1.933 1.00 95.69 73 ALA A CA 1
ATOM 527 C C . ALA A 1 73 ? 5.455 2.755 -2.780 1.00 95.69 73 ALA A C 1
ATOM 529 O O . ALA A 1 73 ? 6.226 3.589 -2.313 1.00 95.69 73 ALA A O 1
ATOM 530 N N . SER A 1 74 ? 5.553 2.290 -4.027 1.00 93.62 74 SER A N 1
ATOM 531 C CA . SER A 1 74 ? 6.624 2.653 -4.957 1.00 93.62 74 SER A CA 1
ATOM 532 C C . SER A 1 74 ? 6.533 4.079 -5.515 1.00 93.62 74 SER A C 1
ATOM 534 O O . SER A 1 74 ? 7.506 4.546 -6.091 1.00 93.62 74 SER A O 1
ATOM 536 N N . ILE A 1 75 ? 5.414 4.797 -5.359 1.00 86.88 75 ILE A N 1
ATOM 537 C CA . ILE A 1 75 ? 5.260 6.170 -5.890 1.00 86.88 75 ILE A CA 1
ATOM 538 C C . ILE A 1 75 ? 5.903 7.218 -4.972 1.00 86.88 75 ILE A C 1
ATOM 540 O O . ILE A 1 75 ? 6.228 8.316 -5.422 1.00 86.88 75 ILE A O 1
ATOM 544 N N . CYS A 1 76 ? 6.034 6.933 -3.678 1.00 80.50 76 CYS A N 1
ATOM 545 C CA . CYS A 1 76 ? 6.512 7.916 -2.713 1.00 80.50 76 CYS A CA 1
ATOM 546 C C . CYS A 1 76 ? 8.018 7.781 -2.478 1.00 80.50 76 CYS A C 1
ATOM 548 O O . CYS A 1 76 ? 8.561 6.681 -2.453 1.00 80.50 76 CYS A O 1
ATOM 550 N N . ALA A 1 77 ? 8.688 8.916 -2.295 1.00 76.88 77 ALA A N 1
ATOM 551 C CA . ALA A 1 77 ? 10.123 8.996 -2.058 1.00 76.88 77 ALA A CA 1
ATOM 552 C C . ALA A 1 77 ? 10.414 9.270 -0.577 1.00 76.88 77 ALA A C 1
ATOM 554 O O . ALA A 1 77 ? 10.868 10.355 -0.216 1.00 76.88 77 ALA A O 1
ATOM 555 N N . THR A 1 78 ? 10.125 8.303 0.297 1.00 84.75 78 THR A N 1
ATOM 556 C CA . THR A 1 78 ? 10.459 8.419 1.729 1.00 84.75 78 THR A CA 1
ATOM 557 C C . THR A 1 78 ? 11.515 7.400 2.149 1.00 84.75 78 THR A C 1
ATOM 559 O O . THR A 1 78 ? 11.695 6.366 1.500 1.00 84.75 78 THR A O 1
ATOM 562 N N . ALA A 1 79 ? 12.160 7.635 3.295 1.00 84.12 79 ALA A N 1
ATOM 563 C CA . ALA A 1 79 ? 13.067 6.663 3.911 1.00 84.12 79 ALA A CA 1
ATOM 564 C C . ALA A 1 79 ? 12.380 5.320 4.249 1.00 84.12 79 ALA A C 1
ATOM 566 O O . ALA A 1 79 ? 13.044 4.291 4.345 1.00 84.12 79 ALA A O 1
ATOM 567 N N . ASN A 1 80 ? 11.048 5.306 4.381 1.00 89.62 80 ASN A N 1
ATOM 568 C CA . ASN A 1 80 ? 10.276 4.114 4.733 1.00 89.62 80 ASN A CA 1
ATOM 569 C C . ASN A 1 80 ? 9.866 3.261 3.526 1.00 89.62 80 ASN A C 1
ATOM 571 O O . ASN A 1 80 ? 9.331 2.170 3.727 1.00 89.62 80 ASN A O 1
ATOM 575 N N . THR A 1 81 ? 10.098 3.720 2.291 1.00 92.75 81 THR A N 1
ATOM 576 C CA . THR A 1 81 ? 9.627 3.054 1.062 1.00 92.75 81 THR A CA 1
ATOM 577 C C . THR A 1 81 ? 10.002 1.570 1.031 1.00 92.75 81 THR A C 1
ATOM 579 O O . THR A 1 81 ? 9.134 0.707 0.903 1.00 92.75 81 THR A O 1
ATOM 582 N N . SER A 1 82 ? 11.284 1.257 1.235 1.00 93.88 82 SER A N 1
ATOM 583 C CA . SER A 1 82 ? 11.793 -0.120 1.232 1.00 93.88 82 SER A CA 1
ATOM 584 C C . SER A 1 82 ? 11.182 -0.974 2.344 1.00 93.88 82 SER A C 1
ATOM 586 O O . SER A 1 82 ? 10.863 -2.139 2.120 1.00 93.88 82 SER A O 1
ATOM 588 N N . SER A 1 83 ? 10.962 -0.399 3.529 1.00 96.44 83 SER A N 1
ATOM 589 C CA . SER A 1 83 ? 10.331 -1.097 4.654 1.00 96.44 83 SER A CA 1
ATOM 590 C C . SER A 1 83 ? 8.868 -1.422 4.369 1.00 96.44 83 SER A C 1
ATOM 592 O O . SER A 1 83 ? 8.426 -2.532 4.647 1.00 96.44 83 SER A O 1
ATOM 594 N N . VAL A 1 84 ? 8.124 -0.492 3.763 1.00 97.69 84 VAL A N 1
ATOM 595 C CA . VAL A 1 84 ? 6.725 -0.712 3.373 1.00 97.69 84 VAL A CA 1
ATOM 596 C C . VAL A 1 84 ? 6.622 -1.781 2.290 1.00 97.69 84 VAL A C 1
ATOM 598 O O . VAL A 1 84 ? 5.827 -2.706 2.437 1.00 97.69 84 VAL A O 1
ATOM 601 N N . ILE A 1 85 ? 7.451 -1.706 1.242 1.00 96.62 85 ILE A N 1
ATOM 602 C CA . ILE A 1 85 ? 7.497 -2.739 0.197 1.00 96.62 85 ILE A CA 1
ATOM 603 C C . ILE A 1 85 ? 7.856 -4.092 0.826 1.00 96.62 85 ILE A C 1
ATOM 605 O O . ILE A 1 85 ? 7.158 -5.071 0.589 1.00 96.62 85 ILE A O 1
ATOM 609 N N . SER A 1 86 ? 8.872 -4.149 1.693 1.00 97.31 86 SER A N 1
ATOM 610 C CA . SER A 1 86 ? 9.245 -5.377 2.407 1.00 97.31 86 SER A CA 1
ATOM 611 C C . SER A 1 86 ? 8.085 -5.955 3.223 1.00 97.31 86 SER A C 1
ATOM 613 O O . SER A 1 86 ? 7.850 -7.161 3.179 1.00 97.31 86 SER A O 1
ATOM 615 N N . THR A 1 87 ? 7.339 -5.117 3.948 1.00 98.38 87 THR A N 1
ATOM 616 C CA . THR A 1 87 ? 6.164 -5.552 4.711 1.00 98.38 87 THR A CA 1
ATOM 617 C C . THR A 1 87 ? 5.083 -6.128 3.803 1.00 98.38 87 THR A C 1
ATOM 619 O O . THR A 1 87 ? 4.549 -7.185 4.127 1.00 98.38 87 THR A O 1
ATOM 622 N N . LEU A 1 88 ? 4.788 -5.488 2.670 1.00 98.38 88 LEU A N 1
ATOM 623 C CA . LEU A 1 88 ? 3.794 -5.980 1.714 1.00 98.38 88 LEU A CA 1
ATOM 624 C C . LEU A 1 88 ? 4.213 -7.325 1.101 1.00 98.38 88 LEU A C 1
ATOM 626 O O . LEU A 1 88 ? 3.409 -8.253 1.082 1.00 98.38 88 LEU A O 1
ATOM 630 N N . LEU A 1 89 ? 5.477 -7.468 0.680 1.00 98.12 89 LEU A N 1
ATOM 631 C CA . LEU A 1 89 ? 6.011 -8.726 0.137 1.00 98.12 89 LEU A CA 1
ATOM 632 C C . LEU A 1 89 ? 5.931 -9.869 1.161 1.00 98.12 89 LEU A C 1
ATOM 634 O O . LEU A 1 89 ? 5.536 -10.981 0.824 1.00 98.12 89 LEU A O 1
ATOM 638 N N . LYS A 1 90 ? 6.242 -9.595 2.436 1.00 98.38 90 LYS A N 1
ATOM 639 C CA . LYS A 1 90 ? 6.110 -10.581 3.527 1.00 98.38 90 LYS A CA 1
ATOM 640 C C . LYS A 1 90 ? 4.674 -11.067 3.738 1.00 98.38 90 LYS A C 1
ATOM 642 O O . LYS A 1 90 ? 4.495 -12.170 4.238 1.00 98.38 90 LYS A O 1
ATOM 647 N N . HIS A 1 91 ? 3.681 -10.256 3.375 1.00 98.50 91 HIS A N 1
ATOM 648 C CA . HIS A 1 91 ? 2.258 -10.597 3.468 1.00 98.50 91 HIS A CA 1
ATOM 649 C C . HIS A 1 91 ? 1.679 -11.067 2.125 1.00 98.50 91 HIS A C 1
ATOM 651 O O . HIS A 1 91 ? 0.466 -11.132 1.975 1.00 98.50 91 HIS A O 1
ATOM 657 N N . GLY A 1 92 ? 2.536 -11.414 1.159 1.00 97.94 92 GLY A N 1
ATOM 658 C CA . GLY A 1 92 ? 2.130 -12.068 -0.084 1.00 97.94 92 GLY A CA 1
ATOM 659 C C . GLY A 1 92 ? 1.977 -11.148 -1.291 1.00 97.94 92 GLY A C 1
ATOM 660 O O . GLY A 1 92 ? 1.655 -11.647 -2.363 1.00 97.94 92 GLY A O 1
ATOM 661 N N . ALA A 1 93 ? 2.235 -9.839 -1.176 1.00 98.19 93 ALA A N 1
ATOM 662 C CA . ALA A 1 93 ? 2.198 -8.965 -2.346 1.00 98.19 93 ALA A CA 1
ATOM 663 C C . ALA A 1 93 ? 3.198 -9.440 -3.414 1.00 98.19 93 ALA A C 1
ATOM 665 O O . ALA A 1 93 ? 4.329 -9.811 -3.099 1.00 98.19 93 ALA A O 1
ATOM 666 N N . ASP A 1 94 ? 2.794 -9.379 -4.680 1.00 97.38 94 ASP A N 1
ATOM 667 C CA . ASP A 1 94 ? 3.640 -9.776 -5.802 1.00 97.38 94 ASP A CA 1
ATOM 668 C C . ASP A 1 94 ? 4.422 -8.569 -6.341 1.00 97.38 94 ASP A C 1
ATOM 670 O O . ASP A 1 94 ? 3.838 -7.573 -6.782 1.00 97.38 94 ASP A O 1
ATOM 674 N N . ILE A 1 95 ? 5.755 -8.672 -6.341 1.00 96.25 95 ILE A N 1
ATOM 675 C CA . ILE A 1 95 ? 6.656 -7.654 -6.903 1.00 96.25 95 ILE A CA 1
ATOM 676 C C . ILE A 1 95 ? 6.456 -7.466 -8.416 1.00 96.25 95 ILE A C 1
ATOM 678 O O . ILE A 1 95 ? 6.750 -6.394 -8.951 1.00 96.25 95 ILE A O 1
ATOM 682 N N . HIS A 1 96 ? 5.926 -8.487 -9.094 1.00 95.88 96 HIS A N 1
ATOM 683 C CA . HIS A 1 96 ? 5.633 -8.501 -10.523 1.00 95.88 96 HIS A CA 1
ATOM 684 C C . HIS A 1 96 ? 4.18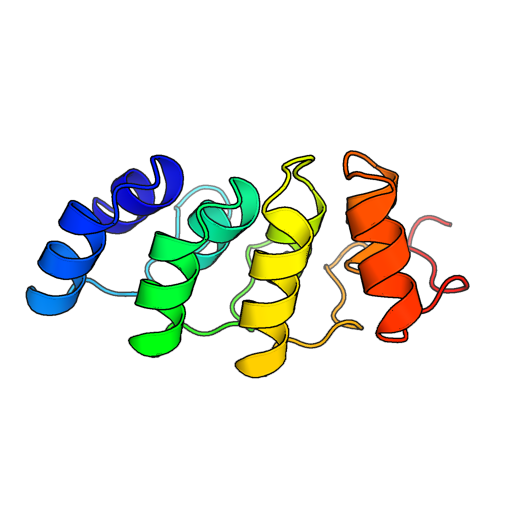0 -8.162 -10.857 1.00 95.88 96 HIS A C 1
ATOM 686 O O . HIS A 1 96 ? 3.835 -8.145 -12.042 1.00 95.88 96 HIS A O 1
ATOM 692 N N . SER A 1 97 ? 3.348 -7.846 -9.856 1.00 96.62 97 SER A N 1
ATOM 693 C CA . SER A 1 97 ? 1.974 -7.391 -10.080 1.00 96.62 97 SER A CA 1
ATOM 694 C C . SER A 1 97 ? 1.934 -6.211 -11.055 1.00 96.62 97 SER A C 1
ATOM 696 O O . SER A 1 97 ? 2.885 -5.430 -11.182 1.00 96.62 97 SER A O 1
ATOM 698 N N . ARG A 1 98 ? 0.840 -6.125 -11.821 1.00 96.19 98 ARG A N 1
ATOM 699 C CA . ARG A 1 98 ? 0.697 -5.162 -12.917 1.00 96.19 98 ARG A CA 1
ATOM 700 C C . ARG A 1 98 ? -0.624 -4.424 -12.806 1.00 96.19 98 ARG A C 1
ATOM 702 O O . ARG A 1 98 ? -1.680 -5.049 -12.783 1.00 96.19 98 ARG A O 1
ATOM 709 N N . ALA A 1 99 ? -0.553 -3.098 -12.807 1.00 96.44 99 ALA A N 1
ATOM 710 C CA . ALA A 1 99 ? -1.710 -2.238 -13.008 1.00 96.44 99 ALA A CA 1
ATOM 711 C C . ALA A 1 99 ? -2.279 -2.399 -14.431 1.00 96.44 99 ALA A C 1
ATOM 713 O O . ALA A 1 99 ? -1.654 -2.994 -15.317 1.00 96.44 99 ALA A O 1
ATOM 714 N N . HIS A 1 100 ? -3.472 -1.856 -14.683 1.00 95.88 100 HIS A N 1
ATOM 715 C CA . HIS A 1 100 ? -4.159 -1.997 -15.972 1.00 95.88 100 HIS A CA 1
ATOM 716 C C . HIS A 1 100 ? -3.363 -1.417 -17.147 1.00 95.88 100 HIS A C 1
ATOM 718 O O . HIS A 1 100 ? -3.487 -1.907 -18.270 1.00 95.88 100 HIS A O 1
ATOM 724 N N . ASP A 1 101 ? -2.518 -0.421 -16.894 1.00 94.19 101 ASP A N 1
ATOM 725 C CA . ASP A 1 101 ? -1.591 0.177 -17.858 1.00 94.19 101 ASP A CA 1
ATOM 726 C C . ASP A 1 101 ? -0.315 -0.664 -18.094 1.00 94.19 101 ASP A C 1
ATOM 728 O O . ASP A 1 101 ? 0.519 -0.308 -18.926 1.00 94.19 101 ASP A O 1
ATOM 732 N N . GLY A 1 102 ? -0.156 -1.795 -17.401 1.00 95.12 102 GLY A N 1
ATOM 733 C CA . GLY A 1 102 ? 1.039 -2.639 -17.425 1.00 95.12 102 GLY A CA 1
ATOM 734 C C . GLY A 1 102 ? 2.177 -2.150 -16.521 1.00 95.12 102 GLY A C 1
ATOM 735 O O . GLY A 1 102 ? 3.278 -2.690 -16.574 1.00 95.12 102 GLY A O 1
ATOM 736 N N . GLY A 1 103 ? 1.962 -1.124 -15.707 1.00 94.75 103 GLY A N 1
ATOM 737 C CA . GLY A 1 103 ? 2.939 -0.660 -14.734 1.00 94.75 103 GLY A CA 1
ATOM 738 C C . GLY A 1 103 ? 3.079 -1.652 -13.586 1.00 94.75 103 GLY A C 1
ATOM 739 O O . GLY A 1 103 ? 2.083 -2.052 -12.996 1.00 94.75 103 GLY A O 1
ATOM 740 N N . SER A 1 104 ? 4.316 -2.016 -13.264 1.00 95.38 104 SER A N 1
ATOM 741 C CA . SER A 1 104 ? 4.700 -2.756 -12.052 1.00 95.38 104 SER A CA 1
ATOM 742 C C . SER A 1 104 ? 5.417 -1.832 -11.064 1.00 95.38 104 SER A C 1
ATOM 744 O O . SER A 1 104 ? 5.725 -0.686 -11.402 1.00 95.38 104 SER A O 1
ATOM 746 N N . ALA A 1 105 ? 5.736 -2.314 -9.860 1.00 94.75 105 ALA A N 1
ATOM 747 C CA . ALA A 1 105 ? 6.405 -1.532 -8.812 1.00 94.75 105 ALA A CA 1
ATOM 748 C C . ALA A 1 105 ? 7.630 -0.730 -9.312 1.00 94.75 105 ALA A C 1
ATOM 750 O O . ALA A 1 105 ? 7.777 0.447 -8.976 1.00 94.75 105 ALA A O 1
ATOM 751 N N . ILE A 1 106 ? 8.465 -1.314 -10.184 1.00 94.19 106 ILE A N 1
ATOM 752 C CA . ILE A 1 106 ? 9.640 -0.625 -10.745 1.00 94.19 106 ILE A CA 1
ATOM 753 C C . ILE A 1 106 ? 9.261 0.555 -11.653 1.00 94.19 106 ILE A C 1
ATOM 755 O O . ILE A 1 106 ? 9.903 1.599 -11.607 1.00 94.19 106 ILE A O 1
ATOM 759 N N . HIS A 1 107 ? 8.173 0.456 -12.419 1.00 94.06 107 HIS A N 1
ATOM 760 C CA . HIS A 1 107 ? 7.694 1.568 -13.242 1.00 94.06 107 HIS A CA 1
ATOM 761 C C . HIS A 1 107 ? 7.247 2.749 -12.375 1.00 94.06 107 HIS A C 1
ATOM 763 O O . HIS A 1 107 ? 7.540 3.904 -12.685 1.00 94.06 107 HIS A O 1
ATOM 769 N N . PHE A 1 108 ? 6.561 2.464 -11.265 1.00 92.88 108 PHE A N 1
ATOM 770 C CA . PHE A 1 108 ? 6.122 3.496 -10.329 1.00 92.88 108 PHE A CA 1
ATOM 771 C C . PHE A 1 108 ? 7.307 4.132 -9.587 1.00 92.88 108 PHE A C 1
ATOM 773 O O . PHE A 1 108 ? 7.357 5.361 -9.492 1.00 92.88 108 PHE A O 1
ATOM 780 N N . VAL A 1 109 ? 8.303 3.344 -9.159 1.00 91.69 109 VAL A N 1
ATOM 781 C CA . VAL A 1 109 ? 9.502 3.874 -8.481 1.00 91.69 109 VAL A CA 1
ATOM 782 C C . VAL A 1 109 ? 10.340 4.765 -9.389 1.00 91.69 109 VAL A C 1
ATOM 784 O O . VAL A 1 109 ? 10.859 5.778 -8.935 1.00 91.69 109 VAL A O 1
ATOM 787 N N . LEU A 1 110 ? 10.431 4.446 -10.681 1.00 89.56 110 LEU A N 1
ATOM 788 C CA . LEU A 1 110 ? 11.183 5.259 -11.639 1.00 89.56 110 LEU A CA 1
ATOM 789 C C . LEU A 1 110 ? 10.524 6.616 -11.905 1.00 89.56 110 LEU A C 1
ATOM 791 O O . LEU A 1 110 ? 11.212 7.570 -12.255 1.00 89.56 110 LEU A O 1
ATOM 795 N N . SER A 1 111 ? 9.207 6.724 -11.715 1.00 84.81 111 SER A N 1
ATOM 796 C CA . SER A 1 111 ? 8.495 7.986 -11.922 1.00 84.81 111 SER A CA 1
ATOM 797 C C . SER A 1 111 ? 8.762 9.011 -10.814 1.00 84.81 111 SER A C 1
ATOM 799 O O . SER A 1 111 ? 8.828 10.208 -11.095 1.00 84.81 111 SER A O 1
ATOM 801 N N . ARG A 1 112 ? 8.850 8.565 -9.549 1.00 80.00 112 ARG A N 1
ATOM 802 C CA . ARG A 1 112 ? 8.794 9.451 -8.367 1.00 80.00 112 ARG A CA 1
ATOM 803 C C . ARG A 1 112 ? 9.483 8.916 -7.100 1.00 80.00 112 ARG A C 1
ATOM 805 O O . ARG A 1 112 ? 9.454 9.606 -6.086 1.00 80.00 112 ARG A O 1
ATOM 812 N N . GLY A 1 113 ? 10.047 7.710 -7.121 1.00 80.31 113 GLY A N 1
ATOM 813 C CA . GLY A 1 113 ? 10.649 7.046 -5.960 1.00 80.31 113 GLY A CA 1
ATOM 814 C C . GLY A 1 113 ? 12.129 7.386 -5.744 1.00 80.31 113 GLY A C 1
ATOM 815 O O . GLY A 1 113 ? 12.709 8.215 -6.444 1.00 80.31 113 GLY A O 1
ATOM 816 N N . THR A 1 114 ? 12.755 6.744 -4.750 1.00 86.50 114 THR A N 1
ATOM 817 C CA . THR A 1 114 ? 14.180 6.956 -4.432 1.00 86.50 114 THR A CA 1
ATOM 818 C C . THR A 1 114 ? 15.096 5.916 -5.083 1.00 86.50 114 THR A C 1
ATOM 820 O O . THR A 1 114 ? 14.665 4.820 -5.455 1.00 86.50 114 THR A O 1
ATOM 823 N N . LYS A 1 115 ? 16.398 6.227 -5.168 1.00 89.19 115 LYS A N 1
ATOM 824 C CA . LYS A 1 115 ? 17.424 5.272 -5.622 1.00 89.19 115 LYS A CA 1
ATOM 825 C C . LYS A 1 115 ? 17.496 4.044 -4.718 1.00 89.19 115 LYS A C 1
ATOM 827 O O . LYS A 1 115 ? 17.751 2.944 -5.201 1.00 89.19 115 LYS A O 1
ATOM 832 N N . GLU A 1 116 ? 17.249 4.215 -3.425 1.00 90.31 116 GLU A N 1
ATOM 833 C CA . GLU A 1 116 ? 17.232 3.141 -2.433 1.00 90.31 116 GLU A CA 1
ATOM 834 C C . GLU A 1 116 ? 16.036 2.216 -2.661 1.00 90.31 116 GLU A C 1
ATOM 836 O O . GLU A 1 116 ? 16.200 1.000 -2.634 1.00 90.31 116 GLU A O 1
ATOM 841 N N . ALA A 1 117 ? 14.855 2.772 -2.948 1.00 91.31 117 ALA A N 1
ATOM 842 C CA . ALA A 1 117 ? 13.665 1.992 -3.279 1.00 91.31 117 ALA A CA 1
ATOM 843 C C . ALA A 1 117 ? 13.833 1.233 -4.606 1.00 91.31 117 ALA A C 1
ATOM 845 O O . ALA A 1 117 ? 13.492 0.054 -4.690 1.00 91.31 117 ALA A O 1
ATOM 846 N N . LEU A 1 118 ? 14.422 1.874 -5.622 1.00 92.94 118 LEU A N 1
ATOM 847 C CA . LEU A 1 118 ? 14.792 1.210 -6.874 1.00 92.94 118 LEU A CA 1
ATOM 848 C C . LEU A 1 118 ? 15.782 0.068 -6.623 1.00 92.94 118 LEU A C 1
ATOM 850 O O . LEU A 1 118 ? 15.537 -1.061 -7.036 1.00 92.94 118 LEU A O 1
ATOM 854 N N . SER A 1 119 ? 16.865 0.337 -5.892 1.00 93.50 119 SER A N 1
ATOM 855 C CA . SER A 1 119 ? 17.875 -0.671 -5.544 1.00 93.50 119 SER A CA 1
ATOM 856 C C . SER A 1 119 ? 17.264 -1.830 -4.757 1.00 93.50 119 SER A C 1
ATOM 858 O O . SER A 1 119 ? 17.613 -2.987 -4.984 1.00 93.50 119 SER A O 1
ATOM 860 N N . PHE A 1 120 ? 16.323 -1.537 -3.857 1.00 94.25 120 PHE A N 1
ATOM 861 C CA . PHE A 1 120 ? 15.585 -2.546 -3.112 1.00 94.25 120 PHE A CA 1
ATOM 862 C C . PHE A 1 120 ? 14.763 -3.436 -4.048 1.00 94.25 120 PHE A C 1
ATOM 864 O O . PHE A 1 120 ? 14.883 -4.656 -3.963 1.00 94.25 120 PHE A O 1
ATOM 871 N N . LEU A 1 121 ? 13.974 -2.854 -4.955 1.00 94.31 121 LEU A N 1
ATOM 872 C CA . LEU A 1 121 ? 13.168 -3.612 -5.915 1.00 94.31 121 LEU A CA 1
ATOM 873 C C . LEU A 1 121 ? 14.039 -4.491 -6.825 1.00 94.31 121 LEU A C 1
ATOM 875 O O . LEU A 1 121 ? 13.737 -5.670 -6.992 1.00 94.31 121 LEU A O 1
ATOM 879 N N . LEU A 1 122 ? 15.155 -3.962 -7.336 1.00 94.88 122 LEU A N 1
ATOM 880 C CA . LEU A 1 122 ? 16.115 -4.723 -8.146 1.00 94.88 122 LEU A CA 1
ATOM 881 C C . LEU A 1 122 ? 16.704 -5.906 -7.371 1.00 94.88 122 LEU A C 1
ATOM 883 O O . LEU A 1 122 ? 16.750 -7.025 -7.875 1.00 94.88 122 LEU A O 1
ATOM 887 N N . LYS A 1 123 ? 17.093 -5.683 -6.110 1.00 95.69 123 LYS A N 1
ATOM 888 C CA . LYS A 1 123 ? 17.604 -6.742 -5.230 1.00 95.69 123 LYS A CA 1
ATOM 889 C C . LYS A 1 123 ? 16.568 -7.841 -4.960 1.00 95.69 123 LYS A C 1
ATOM 891 O O . LYS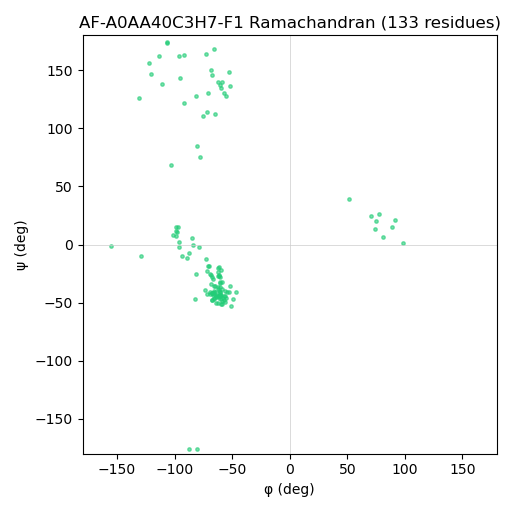 A 1 123 ? 16.955 -8.972 -4.690 1.00 95.69 123 LYS A O 1
ATOM 896 N N . HIS A 1 124 ? 15.278 -7.515 -5.029 1.00 94.56 124 HIS A N 1
ATOM 897 C CA . HIS A 1 124 ? 14.174 -8.461 -4.838 1.00 94.56 124 HIS A CA 1
ATOM 898 C C . HIS A 1 124 ? 13.611 -9.003 -6.162 1.00 94.56 124 HIS A C 1
ATOM 900 O O . HIS A 1 124 ? 12.540 -9.599 -6.165 1.00 94.56 124 HIS A O 1
ATOM 906 N N . GLY A 1 125 ? 14.338 -8.834 -7.273 1.00 93.88 125 GLY A N 1
ATOM 907 C CA . GLY A 1 125 ? 14.028 -9.487 -8.544 1.00 93.88 125 GLY A CA 1
ATOM 908 C C . GLY A 1 125 ? 13.071 -8.724 -9.454 1.00 93.88 125 GLY A C 1
ATOM 909 O O . GLY A 1 125 ? 12.566 -9.313 -10.402 1.00 93.88 125 GLY A O 1
ATOM 910 N N . ALA A 1 126 ? 12.814 -7.433 -9.215 1.00 94.06 126 ALA A N 1
ATOM 911 C CA . ALA A 1 126 ? 11.980 -6.644 -10.119 1.00 94.06 126 ALA A CA 1
ATOM 912 C C . ALA A 1 126 ? 12.540 -6.650 -11.557 1.00 94.06 126 ALA A C 1
ATOM 914 O O . ALA A 1 126 ? 13.717 -6.366 -11.779 1.00 94.06 126 ALA A O 1
ATOM 915 N N . ASP A 1 127 ? 11.677 -6.944 -12.531 1.00 92.19 127 ASP A N 1
ATOM 916 C CA . ASP A 1 127 ? 12.057 -7.076 -13.939 1.00 92.19 127 ASP A CA 1
ATOM 917 C C . ASP A 1 127 ? 12.311 -5.707 -14.593 1.00 92.19 127 ASP A C 1
ATOM 919 O O . ASP A 1 127 ? 11.382 -4.929 -14.837 1.00 92.19 127 ASP A O 1
ATOM 923 N N . THR A 1 128 ? 13.577 -5.434 -14.917 1.00 90.12 128 THR A N 1
ATOM 924 C CA . THR A 1 128 ? 14.023 -4.204 -15.589 1.00 90.12 128 THR A CA 1
ATOM 925 C C . THR A 1 128 ? 13.614 -4.116 -17.051 1.00 90.12 128 THR A C 1
ATOM 927 O O . THR A 1 128 ? 13.636 -3.025 -17.612 1.00 90.12 128 THR A O 1
ATOM 930 N N . ASN A 1 129 ? 13.257 -5.238 -17.675 1.00 87.75 129 ASN A N 1
ATOM 931 C CA . ASN A 1 129 ? 12.828 -5.290 -19.070 1.00 87.75 129 ASN A CA 1
ATOM 932 C C . ASN A 1 129 ? 11.304 -5.252 -19.211 1.00 87.75 129 ASN A C 1
ATOM 934 O O . ASN A 1 129 ? 10.790 -5.243 -20.333 1.00 87.75 129 ASN A O 1
ATOM 938 N N . SER A 1 130 ? 10.577 -5.227 -18.090 1.00 87.00 130 SER A N 1
ATOM 939 C CA . S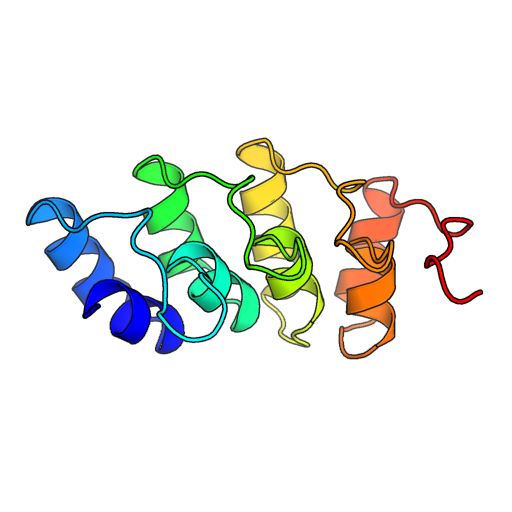ER A 1 130 ? 9.127 -5.109 -18.113 1.00 87.00 130 SER A CA 1
ATOM 940 C C . SER A 1 130 ? 8.713 -3.779 -18.754 1.00 87.00 130 SER A C 1
ATOM 942 O O . SER A 1 130 ? 9.339 -2.744 -18.541 1.00 87.00 130 SER A O 1
ATOM 944 N N . ARG A 1 131 ? 7.658 -3.816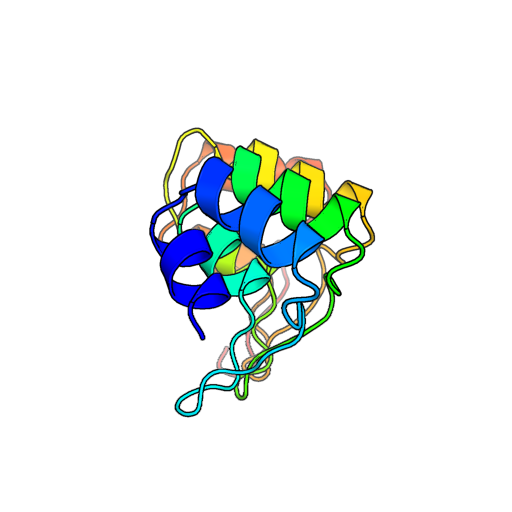 -19.576 1.00 87.69 131 ARG A N 1
ATOM 945 C CA . ARG A 1 131 ? 7.146 -2.652 -20.319 1.00 87.69 131 ARG A CA 1
ATOM 946 C C . ARG A 1 131 ? 5.707 -2.365 -19.956 1.00 87.69 131 ARG A C 1
ATOM 948 O O . ARG A 1 131 ? 4.937 -3.300 -19.737 1.00 87.69 131 ARG A O 1
ATOM 955 N N . ARG A 1 132 ? 5.308 -1.097 -19.955 1.00 90.56 132 ARG A N 1
ATOM 956 C CA . ARG A 1 132 ? 3.888 -0.722 -19.908 1.00 90.56 132 ARG A CA 1
ATOM 957 C C . ARG A 1 132 ? 3.228 -1.009 -21.256 1.00 90.56 132 ARG A C 1
ATOM 959 O O . ARG A 1 132 ? 3.896 -1.193 -22.269 1.00 90.56 132 ARG A O 1
ATOM 966 N N . LYS A 1 133 ? 1.896 -1.036 -21.287 1.00 88.19 133 LYS A N 1
ATOM 967 C CA . LYS A 1 133 ? 1.125 -1.264 -22.523 1.00 88.19 133 LYS A CA 1
ATOM 968 C C . LYS A 1 133 ? 1.347 -0.176 -23.579 1.00 88.19 133 LYS A C 1
ATOM 970 O O . LYS A 1 133 ? 1.061 -0.406 -24.746 1.00 88.19 133 LYS A O 1
ATOM 975 N N . ASN A 1 134 ? 1.829 0.997 -23.172 1.00 75.75 134 ASN A N 1
ATOM 976 C CA . ASN A 1 134 ? 2.057 2.154 -24.030 1.00 75.75 134 ASN A CA 1
ATOM 977 C C . ASN A 1 134 ? 3.515 2.338 -24.507 1.00 75.75 134 ASN A C 1
ATOM 979 O O . ASN A 1 134 ? 3.792 3.376 -25.102 1.00 75.75 134 ASN A O 1
ATOM 983 N N . GLY A 1 135 ? 4.398 1.343 -24.319 1.00 55.69 135 GLY A N 1
ATOM 984 C CA . GLY A 1 135 ? 5.748 1.309 -24.914 1.00 55.69 135 GLY A CA 1
ATOM 985 C C . GLY A 1 135 ? 6.887 1.320 -23.909 1.00 55.69 135 GLY A C 1
ATOM 986 O O . GLY A 1 135 ? 7.022 2.343 -23.208 1.00 55.69 135 GLY A O 1
#

Organism: NCBI:txid314043

Mean predicted aligned error: 2.99 Å

Foldseek 3Di:
DQLLVCLLVLPLVSNVVCLVVVNDQQQADPPWGDGSLLNNLLALSLSNNLSSLVSPRDQQDATNQSQGSLLSLLQEADPNSLVSNVSSVVSPHDQCRATNQQDGSLNNNVVHYDPVNNVSSVVVPRDPPRDTPVD